Protein AF-A0A940NNR6-F1 (afdb_monomer_lite)

Radius of gyration: 13.64 Å; chains: 1; bounding box: 26×20×34 Å

pLDDT: mean 84.5, std 10.51, range [54.0, 95.5]

Structure (mmCIF, N/CA/C/O backbone):
data_AF-A0A940NNR6-F1
#
_entry.id   AF-A0A940NNR6-F1
#
loop_
_atom_site.group_PDB
_atom_site.id
_atom_site.type_symbol
_atom_site.label_atom_id
_atom_site.label_alt_id
_atom_site.label_comp_id
_atom_site.label_asym_id
_atom_site.label_entity_id
_atom_site.label_seq_id
_atom_site.pdbx_PDB_ins_code
_atom_site.Cartn_x
_atom_site.Cartn_y
_atom_site.Cartn_z
_atom_site.occupancy
_atom_site.B_iso_or_equiv
_atom_site.auth_seq_id
_atom_site.auth_comp_id
_atom_site.auth_asym_id
_atom_site.auth_atom_id
_atom_site.pdbx_PDB_model_num
ATOM 1 N N . GLY A 1 1 ? -5.032 10.038 -10.676 1.00 64.06 1 GLY A N 1
ATOM 2 C CA . GLY A 1 1 ? -5.509 8.996 -9.746 1.00 64.06 1 GLY A CA 1
ATOM 3 C C . GLY A 1 1 ? -5.655 9.612 -8.376 1.00 64.06 1 GLY A C 1
ATOM 4 O O . GLY A 1 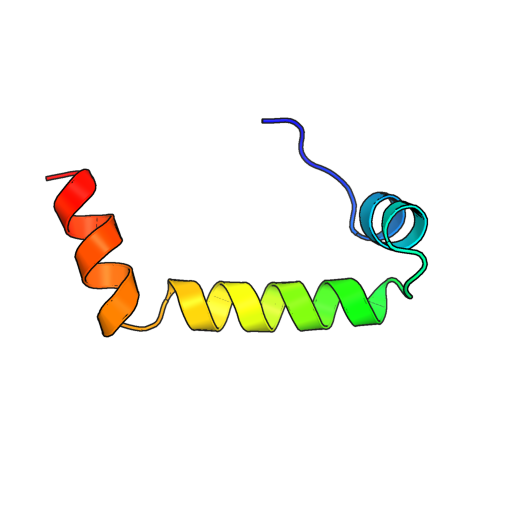1 ? -4.803 10.415 -8.023 1.00 64.06 1 GLY A O 1
ATOM 5 N N . LYS A 1 2 ? -6.732 9.309 -7.646 1.00 76.12 2 LYS A N 1
ATOM 6 C CA . LYS A 1 2 ? -6.891 9.769 -6.261 1.00 76.12 2 LYS A CA 1
ATOM 7 C C . LYS A 1 2 ? -6.042 8.882 -5.351 1.00 76.12 2 LYS A C 1
ATOM 9 O O . LYS A 1 2 ? -6.110 7.659 -5.453 1.00 76.12 2 LYS A O 1
ATOM 14 N N . THR A 1 3 ? -5.206 9.492 -4.524 1.00 80.25 3 THR A N 1
ATOM 15 C CA . THR A 1 3 ? -4.481 8.804 -3.457 1.00 80.25 3 THR A CA 1
ATOM 16 C C . THR A 1 3 ? -5.449 8.534 -2.317 1.00 80.25 3 THR A C 1
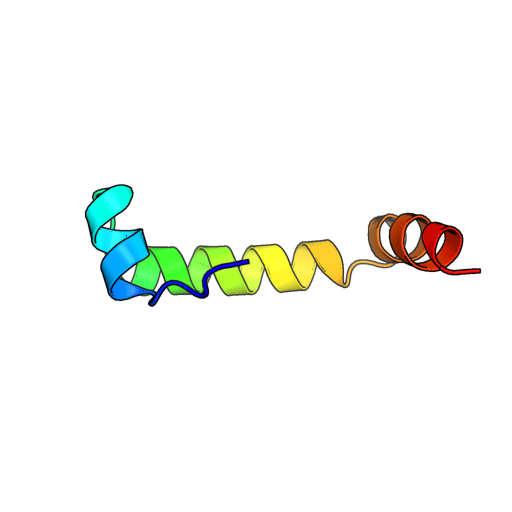ATOM 18 O O . THR A 1 3 ? -6.134 9.446 -1.866 1.00 80.25 3 THR A O 1
ATOM 21 N N . HIS A 1 4 ? -5.498 7.285 -1.868 1.00 85.50 4 HIS A N 1
ATOM 22 C CA . HIS A 1 4 ? -6.293 6.870 -0.718 1.00 85.50 4 HIS A CA 1
ATOM 23 C C . HIS A 1 4 ? -5.377 6.583 0.462 1.00 85.50 4 HIS A C 1
ATOM 25 O O . HIS A 1 4 ? -4.261 6.087 0.284 1.00 85.50 4 HIS A O 1
ATOM 31 N N . THR A 1 5 ? -5.843 6.889 1.669 1.00 90.81 5 THR A N 1
ATOM 32 C CA . THR A 1 5 ? -5.106 6.538 2.886 1.00 90.81 5 THR A CA 1
ATOM 33 C C . THR A 1 5 ? -5.265 5.046 3.193 1.00 90.81 5 THR A C 1
ATOM 35 O O . THR A 1 5 ? -6.232 4.404 2.783 1.00 90.81 5 THR A O 1
ATOM 38 N N . LEU A 1 6 ? -4.329 4.464 3.950 1.00 87.19 6 LEU A N 1
ATOM 39 C CA . LEU A 1 6 ? -4.427 3.056 4.367 1.00 87.19 6 LEU A CA 1
ATOM 40 C C . LEU A 1 6 ? -5.687 2.781 5.210 1.00 87.19 6 LEU A C 1
ATOM 42 O O . LEU A 1 6 ? -6.157 1.647 5.254 1.00 87.19 6 LEU A O 1
ATOM 46 N N . GLU A 1 7 ? -6.219 3.806 5.877 1.00 87.81 7 GLU A N 1
ATOM 47 C CA . GLU A 1 7 ? -7.431 3.732 6.696 1.00 87.81 7 GLU A CA 1
ATOM 48 C C . GLU A 1 7 ? -8.693 3.692 5.835 1.00 87.81 7 GLU A C 1
ATOM 50 O O . GLU A 1 7 ? -9.527 2.815 6.044 1.00 87.81 7 GLU A O 1
ATOM 55 N N . GLU A 1 8 ? -8.791 4.549 4.816 1.00 89.50 8 GLU A N 1
ATOM 56 C CA . GLU A 1 8 ? -9.890 4.520 3.838 1.00 89.50 8 GLU A CA 1
ATOM 57 C C . GLU A 1 8 ? -9.953 3.178 3.103 1.00 89.50 8 GLU A C 1
ATOM 59 O O . GLU A 1 8 ? -11.018 2.579 2.957 1.00 89.50 8 GLU A O 1
ATOM 64 N N . VAL A 1 9 ? -8.794 2.668 2.679 1.00 89.62 9 VAL A N 1
ATOM 65 C CA . VAL A 1 9 ? -8.695 1.359 2.025 1.00 89.62 9 VAL A CA 1
ATOM 66 C C . VAL A 1 9 ? -9.057 0.249 3.017 1.00 89.62 9 VAL A C 1
ATOM 68 O O . VAL A 1 9 ? -9.810 -0.658 2.676 1.00 89.62 9 VAL A O 1
ATOM 71 N N . GLY A 1 10 ? -8.584 0.325 4.262 1.00 90.12 10 GLY A N 1
ATOM 72 C CA . GLY A 1 10 ? -8.951 -0.632 5.308 1.00 90.12 10 GLY A CA 1
ATOM 73 C C . GLY A 1 10 ? -10.463 -0.700 5.533 1.00 90.12 10 GLY A C 1
ATOM 74 O O . GLY A 1 10 ? -11.029 -1.792 5.522 1.00 90.12 10 GLY A O 1
ATOM 75 N N . GLN A 1 11 ? -11.128 0.454 5.643 1.00 91.69 11 GLN A N 1
ATOM 76 C CA . GLN A 1 11 ? -12.585 0.543 5.783 1.00 91.69 11 GLN A CA 1
ATOM 77 C C . GLN A 1 11 ? -13.320 -0.017 4.562 1.00 91.69 11 GLN A C 1
ATOM 79 O O . GLN A 1 11 ? -14.229 -0.827 4.722 1.00 91.69 11 GLN A O 1
ATOM 84 N N . HIS A 1 12 ? -12.898 0.346 3.349 1.00 91.31 12 HIS A N 1
ATOM 85 C CA . HIS A 1 12 ? -13.535 -0.119 2.115 1.00 91.31 12 HIS A CA 1
ATOM 86 C C . HIS A 1 12 ? -13.445 -1.643 1.934 1.00 91.31 12 HIS A C 1
ATOM 88 O O . HIS A 1 12 ? -14.384 -2.274 1.458 1.00 91.31 12 HIS A O 1
ATOM 94 N N . PHE A 1 13 ? -12.321 -2.245 2.332 1.00 89.19 13 PHE A N 1
ATOM 95 C CA . PHE A 1 13 ? -12.101 -3.689 2.232 1.00 89.19 13 PHE A CA 1
ATOM 96 C C . PHE A 1 13 ? -12.477 -4.460 3.511 1.00 89.19 13 PHE A C 1
ATOM 98 O O . PHE A 1 13 ? -12.317 -5.679 3.540 1.00 89.19 13 PHE A O 1
ATOM 105 N N . GLY A 1 14 ? -12.963 -3.784 4.560 1.00 92.62 14 GLY A N 1
ATOM 106 C CA . GLY A 1 14 ? -13.316 -4.407 5.841 1.00 92.62 14 GLY A CA 1
ATOM 107 C C . GLY A 1 14 ? -12.133 -5.078 6.551 1.00 92.62 14 GLY A C 1
ATOM 108 O O . GLY A 1 14 ? -12.310 -6.065 7.261 1.00 92.62 14 GLY A O 1
ATOM 109 N N . VAL A 1 15 ? -10.911 -4.585 6.334 1.00 93.00 15 VAL A N 1
ATOM 110 C CA . VAL A 1 15 ? -9.674 -5.153 6.888 1.00 93.00 15 VAL A CA 1
ATOM 111 C C . VAL A 1 15 ? -8.924 -4.136 7.738 1.00 93.00 15 VAL A C 1
ATOM 113 O O . VAL A 1 15 ? -9.094 -2.925 7.619 1.00 93.00 15 VAL A O 1
ATOM 116 N N . THR A 1 16 ? -8.038 -4.628 8.602 1.00 93.12 16 THR A N 1
ATOM 117 C CA . THR A 1 16 ? -7.236 -3.758 9.463 1.00 93.12 16 THR A CA 1
ATOM 118 C C . THR A 1 16 ? -6.218 -2.944 8.661 1.00 93.12 16 THR A C 1
ATOM 120 O O . THR A 1 16 ? -5.698 -3.386 7.631 1.00 93.12 16 THR A O 1
ATOM 123 N N . ARG A 1 17 ? -5.856 -1.766 9.183 1.00 91.12 17 ARG A N 1
ATOM 124 C CA . ARG A 1 17 ? -4.805 -0.900 8.622 1.00 91.12 17 ARG A CA 1
ATOM 125 C C . ARG A 1 17 ? -3.487 -1.652 8.397 1.00 91.12 17 ARG A C 1
ATOM 127 O O . ARG A 1 17 ? -2.848 -1.505 7.357 1.00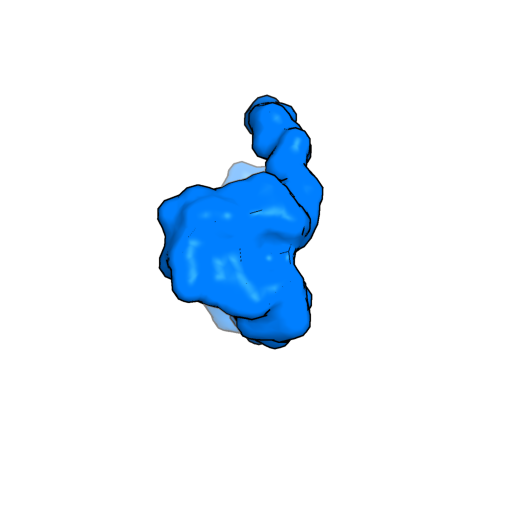 91.12 17 ARG A O 1
ATOM 134 N N . GLU A 1 18 ? -3.110 -2.514 9.341 1.00 91.88 18 GLU A N 1
ATOM 135 C CA . GLU A 1 18 ? -1.888 -3.319 9.244 1.00 91.88 18 GLU A CA 1
ATOM 136 C C . GLU A 1 18 ? -1.968 -4.364 8.121 1.00 91.88 18 GLU A C 1
ATOM 138 O O . GLU A 1 18 ? -0.973 -4.634 7.444 1.00 91.88 18 GLU A O 1
ATOM 143 N N . ARG A 1 19 ? -3.161 -4.906 7.843 1.00 91.50 19 ARG A N 1
ATOM 144 C CA . ARG A 1 19 ? -3.357 -5.816 6.712 1.00 91.50 19 ARG A CA 1
ATOM 145 C C . ARG A 1 19 ? -3.127 -5.114 5.374 1.00 91.50 19 ARG A C 1
ATOM 147 O O . ARG A 1 19 ? -2.468 -5.694 4.509 1.00 91.50 19 ARG A O 1
ATOM 154 N N . ILE A 1 20 ? -3.603 -3.877 5.211 1.00 93.81 20 ILE A N 1
ATOM 155 C CA . ILE A 1 20 ? -3.338 -3.077 4.003 1.00 93.81 20 ILE A CA 1
ATOM 156 C C . ILE A 1 20 ? -1.836 -2.794 3.860 1.00 93.81 20 ILE A C 1
ATOM 158 O O . ILE A 1 20 ? -1.283 -3.017 2.783 1.00 93.81 20 ILE A O 1
ATOM 162 N N . ARG A 1 21 ? -1.143 -2.436 4.950 1.00 92.88 21 ARG A N 1
ATOM 163 C CA . ARG A 1 21 ? 0.319 -2.220 4.953 1.00 92.88 21 ARG A CA 1
ATOM 164 C C . ARG A 1 21 ? 1.105 -3.460 4.505 1.00 92.88 21 ARG A C 1
ATOM 166 O O . ARG A 1 21 ? 2.066 -3.371 3.739 1.00 92.88 21 ARG A O 1
ATOM 173 N N . GLN A 1 22 ? 0.702 -4.650 4.951 1.00 95.50 22 G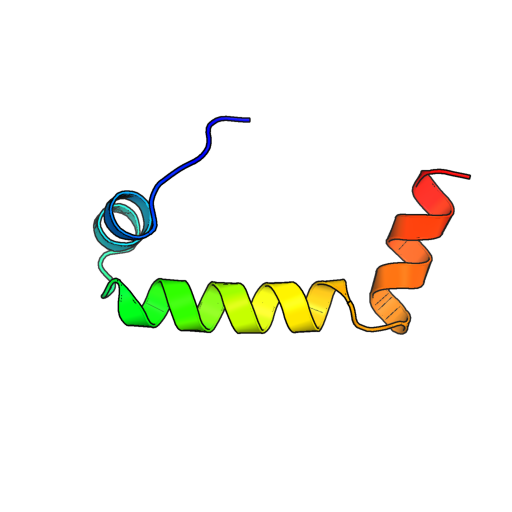LN A N 1
ATOM 174 C CA . GLN A 1 22 ? 1.316 -5.908 4.508 1.00 95.50 22 GLN A CA 1
ATOM 175 C C . GLN A 1 22 ? 1.110 -6.158 3.008 1.00 95.50 22 GLN A C 1
ATOM 177 O O . GLN A 1 22 ? 2.035 -6.595 2.314 1.00 95.50 22 GLN A O 1
ATOM 182 N N . ILE A 1 23 ? -0.100 -5.898 2.503 1.00 93.75 23 ILE A N 1
ATOM 183 C CA . ILE A 1 23 ? -0.434 -6.057 1.083 1.00 93.75 23 ILE A CA 1
ATOM 184 C C . ILE A 1 23 ? 0.379 -5.077 0.235 1.00 93.75 23 ILE A C 1
ATOM 186 O O . ILE A 1 23 ? 0.927 -5.494 -0.785 1.00 93.75 23 ILE A O 1
ATOM 190 N N . GLU A 1 24 ? 0.528 -3.830 0.678 1.00 92.50 24 GLU A N 1
ATOM 191 C CA . GLU A 1 24 ? 1.340 -2.804 0.018 1.00 92.50 24 GLU A CA 1
ATOM 192 C C . GLU A 1 24 ? 2.802 -3.250 -0.124 1.00 92.50 24 GLU A C 1
ATOM 194 O O . GLU A 1 24 ? 3.322 -3.335 -1.238 1.00 92.50 24 GLU A O 1
ATOM 199 N N . ASN A 1 25 ? 3.442 -3.668 0.972 1.00 93.56 25 ASN A N 1
ATOM 200 C CA . ASN A 1 25 ? 4.815 -4.185 0.939 1.00 93.56 25 ASN A CA 1
ATOM 201 C C . ASN A 1 25 ? 4.960 -5.396 0.004 1.00 93.56 25 ASN A C 1
ATOM 203 O O . ASN A 1 25 ? 5.921 -5.509 -0.767 1.00 93.56 25 ASN A O 1
ATOM 207 N N . LYS A 1 26 ? 3.977 -6.305 0.025 1.00 94.88 26 LYS A N 1
ATOM 208 C CA . LYS A 1 26 ? 3.939 -7.464 -0.875 1.00 94.88 26 LYS A CA 1
ATOM 209 C C . LYS A 1 26 ? 3.773 -7.043 -2.338 1.00 94.88 26 LYS A C 1
ATOM 211 O O . LYS A 1 26 ? 4.376 -7.668 -3.213 1.00 94.88 26 LYS A O 1
ATOM 216 N N . ALA A 1 27 ? 2.977 -6.014 -2.619 1.00 92.50 27 ALA A N 1
ATOM 217 C CA . ALA A 1 27 ? 2.766 -5.473 -3.957 1.00 92.50 27 ALA A CA 1
ATOM 218 C C . ALA A 1 27 ? 4.030 -4.787 -4.486 1.00 92.50 27 ALA A C 1
ATOM 220 O O . ALA A 1 27 ? 4.476 -5.126 -5.580 1.00 92.50 27 ALA A O 1
ATOM 221 N N . ILE A 1 28 ? 4.677 -3.933 -3.687 1.00 90.38 28 ILE A N 1
ATOM 222 C CA . ILE A 1 28 ? 5.949 -3.284 -4.038 1.00 90.38 28 ILE A CA 1
ATOM 223 C C . ILE A 1 28 ? 7.009 -4.336 -4.376 1.00 90.38 28 ILE A C 1
ATOM 225 O O . ILE A 1 28 ? 7.660 -4.252 -5.419 1.00 90.38 28 ILE A O 1
ATOM 229 N N . ARG A 1 29 ? 7.145 -5.382 -3.549 1.00 92.88 29 ARG A N 1
ATOM 230 C CA . ARG A 1 29 ? 8.080 -6.486 -3.818 1.00 92.88 29 ARG A CA 1
ATOM 231 C C . ARG A 1 29 ? 7.765 -7.203 -5.134 1.00 92.88 29 ARG A C 1
ATOM 233 O O . ARG A 1 29 ? 8.682 -7.541 -5.877 1.00 92.88 29 ARG A O 1
ATOM 240 N N . LYS A 1 30 ? 6.482 -7.428 -5.441 1.00 89.38 30 LYS A N 1
ATOM 241 C CA . LYS A 1 30 ? 6.053 -8.029 -6.715 1.00 89.38 30 LYS A CA 1
ATOM 242 C C . LYS A 1 30 ? 6.360 -7.121 -7.909 1.00 89.38 30 LYS A C 1
ATOM 244 O O . LYS A 1 30 ? 6.794 -7.635 -8.931 1.00 89.38 30 LYS A O 1
ATOM 249 N N . LEU A 1 31 ? 6.154 -5.811 -7.792 1.00 86.50 31 LEU A N 1
ATOM 250 C CA . LEU A 1 31 ? 6.414 -4.846 -8.867 1.00 86.50 31 LEU A CA 1
ATOM 251 C C . LEU A 1 31 ? 7.914 -4.682 -9.150 1.00 86.50 31 LEU A C 1
ATOM 253 O O . LEU A 1 31 ? 8.306 -4.598 -10.308 1.00 86.50 31 LEU A O 1
ATOM 257 N N . ARG A 1 32 ? 8.759 -4.715 -8.110 1.00 86.44 32 ARG A N 1
ATOM 258 C CA . ARG A 1 32 ? 10.227 -4.641 -8.241 1.00 86.44 32 ARG A CA 1
ATOM 259 C C . ARG A 1 32 ? 10.875 -5.932 -8.749 1.00 86.44 32 ARG A C 1
ATOM 261 O O . ARG A 1 32 ? 12.055 -5.923 -9.085 1.00 86.44 32 ARG A O 1
ATOM 268 N N . HIS A 1 33 ? 10.145 -7.047 -8.794 1.00 89.94 33 HIS A N 1
ATOM 269 C CA . HIS A 1 33 ? 10.707 -8.318 -9.241 1.00 89.94 33 HIS A CA 1
ATOM 270 C C . HIS A 1 33 ? 11.097 -8.242 -10.731 1.00 89.94 33 HIS A C 1
ATOM 272 O O . HIS A 1 33 ? 10.246 -7.882 -11.549 1.00 89.94 33 HIS A O 1
ATOM 278 N N . PRO A 1 34 ? 12.327 -8.628 -11.123 1.00 84.62 34 PRO A N 1
ATOM 279 C CA . PRO A 1 34 ? 12.867 -8.389 -12.467 1.00 84.62 34 PRO A CA 1
ATOM 280 C C . PRO A 1 34 ? 12.005 -8.977 -13.592 1.00 84.62 34 PRO A C 1
ATOM 282 O O . PRO A 1 34 ? 11.843 -8.347 -14.634 1.00 84.62 34 PRO A O 1
ATOM 285 N N . SER A 1 35 ? 11.363 -10.130 -13.367 1.00 84.06 35 SER A N 1
ATOM 286 C CA . SER A 1 35 ? 10.461 -10.736 -14.361 1.00 84.06 35 SER A CA 1
ATOM 287 C C . SER A 1 35 ? 9.217 -9.895 -14.686 1.00 84.06 35 SER A C 1
ATOM 289 O O . SER A 1 35 ? 8.647 -10.044 -15.765 1.00 84.06 35 SER A O 1
ATOM 291 N N . ARG A 1 36 ? 8.781 -9.020 -13.769 1.00 75.69 36 ARG A N 1
ATOM 292 C CA . ARG A 1 36 ? 7.632 -8.116 -13.948 1.00 75.69 36 ARG A CA 1
ATOM 293 C C . ARG A 1 36 ? 8.082 -6.694 -14.267 1.00 75.69 36 ARG A C 1
ATOM 295 O O . ARG A 1 36 ? 7.484 -6.059 -15.127 1.00 75.69 36 ARG A O 1
ATOM 302 N N . ALA A 1 37 ? 9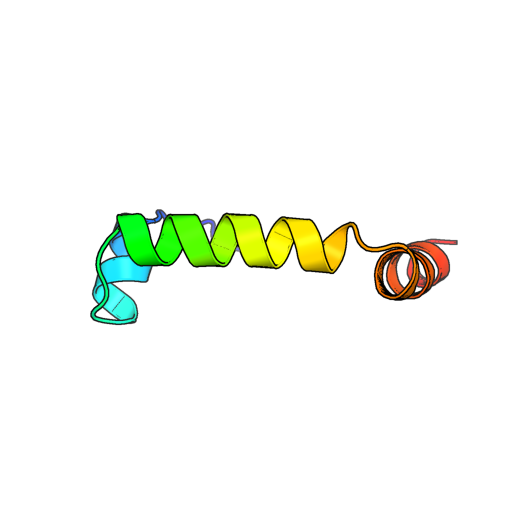.167 -6.238 -13.643 1.00 76.00 37 ALA A N 1
ATOM 303 C CA . ALA A 1 37 ? 9.766 -4.935 -13.902 1.00 76.00 37 ALA A CA 1
ATOM 304 C C . ALA A 1 37 ? 10.232 -4.787 -15.359 1.00 76.00 37 ALA A C 1
ATOM 306 O O . ALA A 1 37 ? 10.069 -3.712 -15.922 1.00 76.00 37 ALA A O 1
ATOM 307 N N . LYS A 1 38 ? 10.733 -5.861 -15.996 1.00 72.31 38 LYS A N 1
ATOM 308 C CA . LYS A 1 38 ? 11.133 -5.839 -17.414 1.00 72.31 38 LYS A CA 1
ATOM 309 C C . LYS A 1 38 ? 9.966 -5.460 -18.335 1.00 72.31 38 LYS A C 1
ATOM 311 O O . LYS A 1 38 ? 10.083 -4.503 -19.081 1.00 72.31 38 LYS A O 1
ATOM 316 N N . LYS A 1 39 ? 8.801 -6.101 -18.171 1.00 68.69 39 LYS A N 1
ATOM 317 C CA . LYS A 1 39 ? 7.588 -5.795 -18.957 1.00 68.69 39 LYS A CA 1
ATOM 318 C C . LYS A 1 39 ? 7.075 -4.366 -18.762 1.00 68.69 39 LYS A C 1
ATOM 320 O O . LYS A 1 39 ? 6.490 -3.803 -19.674 1.00 68.69 39 LYS A O 1
ATOM 325 N N . ILE A 1 40 ? 7.254 -3.805 -17.566 1.00 68.81 40 ILE A N 1
ATOM 326 C CA . ILE A 1 40 ? 6.855 -2.424 -17.267 1.00 68.81 40 ILE A CA 1
ATOM 327 C C . ILE A 1 40 ? 7.865 -1.443 -17.871 1.00 68.81 40 ILE A C 1
ATOM 329 O O . ILE A 1 40 ? 7.465 -0.430 -18.424 1.00 68.81 40 ILE A O 1
ATOM 333 N N . LYS A 1 41 ? 9.166 -1.744 -17.797 1.00 66.62 41 LYS A N 1
ATOM 334 C CA . LYS A 1 41 ? 10.229 -0.908 -18.369 1.00 66.62 41 LYS A CA 1
ATOM 335 C C . LYS A 1 41 ? 10.162 -0.861 -19.898 1.00 66.62 41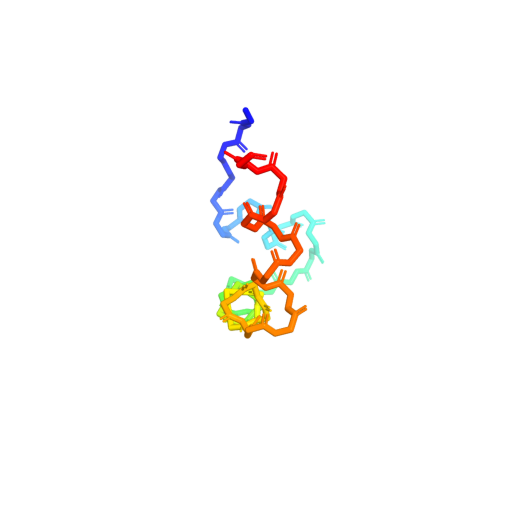 LYS A C 1
ATOM 337 O O . LYS A 1 41 ? 10.313 0.216 -20.458 1.00 66.62 41 LYS A O 1
ATOM 342 N N . ASP A 1 42 ? 9.856 -1.990 -20.535 1.00 68.44 42 ASP A N 1
ATOM 343 C CA . ASP A 1 42 ? 9.691 -2.098 -21.990 1.00 68.44 42 ASP A CA 1
ATOM 344 C C . ASP A 1 42 ? 8.479 -1.292 -22.516 1.00 68.44 42 ASP A C 1
ATOM 346 O O . ASP A 1 42 ? 8.399 -1.030 -23.705 1.00 68.44 42 ASP A O 1
ATOM 350 N N . PHE A 1 43 ? 7.539 -0.874 -21.654 1.00 67.12 43 PHE A N 1
ATOM 351 C CA . PHE A 1 43 ? 6.397 -0.027 -22.038 1.00 67.12 43 PHE A CA 1
ATOM 352 C C . PHE A 1 43 ? 6.749 1.470 -22.133 1.00 67.12 43 PHE A C 1
ATOM 354 O O . PHE A 1 43 ? 6.025 2.233 -22.764 1.00 67.12 43 PHE A O 1
ATOM 361 N N . TYR A 1 44 ? 7.836 1.904 -21.488 1.00 64.69 44 TYR A N 1
ATOM 362 C CA . TYR A 1 44 ? 8.268 3.308 -21.454 1.00 64.69 44 TYR A CA 1
ATOM 363 C C . TYR A 1 44 ? 9.486 3.592 -22.350 1.00 64.69 44 TYR A C 1
ATOM 365 O O . TYR A 1 44 ? 10.011 4.705 -22.298 1.00 64.69 44 TYR A O 1
ATOM 373 N N . CYS A 1 45 ? 9.945 2.606 -23.130 1.00 54.00 45 CYS A N 1
ATOM 374 C CA . CYS A 1 45 ? 11.073 2.723 -24.056 1.00 54.00 45 CYS A CA 1
ATOM 375 C C . CYS A 1 45 ? 10.616 2.590 -25.508 1.00 54.00 45 CYS A C 1
ATOM 377 O O . CYS A 1 45 ? 9.749 1.729 -25.768 1.00 54.00 45 CYS A O 1
#

Secondary structure (DSSP, 8-state):
-----HHHHHHHHT--HHHHHHHHHHHHHHHHSHHHHHHHHTT--

Sequence (45 aa):
GKTHTLEEVGQHFGVTRERIRQIENKAIRKLRHPSRAKKIKDFYC

Foldseek 3Di:
DDDDQLVRVCVVVVHDSVVSVVVVVVVVVVCPDCVNVVVVVVVVD